Protein AF-A0AAQ4D2J5-F1 (afdb_monomer_lite)

InterPro domains:
  IPR013642 Calcium-activated chloride channel, N-terminal [PF08434] (9-99)

Foldseek 3Di:
DDPPPVLVVLVVVLLVLLQVLVCVVVVNDDHDPDDDDDDDPDDDDPPDPDDPDPVCLQPEQEDEDAADPPQGQNKDFQAPDDPPDRTRHIYHYPVVSVQRDPVCSCVVSPD

Sequence (111 aa):
MGADCANDENVQALFRSSTEFLHKATNGRVYFKHVIIEVPKTWPKRNSSWAPSSSASEKSDVLIDMPTPPYEDRPFTTQLKPCGEPGEFIHLTPGFLATLTNSTAKRFINP

Secondary structure (DSSP, 8-state):
--S-THHHHHHHHHHHHHHHHHHHHTTS----S-------SSPPPTTS-----HHHHHH-SEEE---BTTTBT--EEE--SPTTSPPSEEEE-HHHHHH--HHHHHHHH--

Radius of gyration: 15.07 Å; chains: 1; bounding box: 31×34×39 Å

Structure (mmCIF, N/CA/C/O backbone):
data_AF-A0AAQ4D2J5-F1
#
_entry.id   AF-A0AAQ4D2J5-F1
#
loop_
_atom_site.group_PDB
_atom_site.id
_atom_site.type_symbol
_atom_site.label_atom_id
_atom_site.label_alt_id
_atom_site.label_comp_id
_atom_site.label_asym_id
_atom_site.label_entity_id
_atom_site.label_seq_id
_atom_site.pdbx_PDB_ins_code
_atom_site.Cartn_x
_atom_site.Cartn_y
_atom_site.Cartn_z
_atom_site.occupancy
_atom_site.B_iso_or_equiv
_atom_site.auth_seq_id
_atom_site.auth_comp_id
_atom_site.auth_asym_id
_atom_site.auth_atom_id
_atom_site.pdbx_PDB_model_num
ATOM 1 N N . MET A 1 1 ? 11.142 -15.233 -18.924 1.00 30.00 1 MET A N 1
ATOM 2 C CA . MET A 1 1 ? 11.321 -15.142 -17.459 1.00 30.00 1 MET A CA 1
ATOM 3 C C . MET A 1 1 ? 11.524 -13.680 -17.105 1.00 30.00 1 MET A C 1
ATOM 5 O O . MET A 1 1 ? 12.409 -13.077 -17.687 1.00 30.00 1 MET A O 1
ATOM 9 N N . GLY A 1 2 ? 10.776 -13.007 -16.249 1.00 38.19 2 GLY A N 1
ATOM 10 C CA . GLY A 1 2 ? 9.633 -13.326 -15.408 1.00 38.19 2 GLY A CA 1
ATOM 11 C C . GLY A 1 2 ? 9.303 -11.991 -14.737 1.00 38.19 2 GLY A C 1
ATOM 12 O O . GLY A 1 2 ? 10.208 -11.341 -14.217 1.00 38.19 2 GLY A O 1
ATOM 13 N N . ALA A 1 3 ? 8.061 -11.530 -14.834 1.00 42.25 3 ALA A N 1
ATOM 14 C CA . ALA A 1 3 ? 7.544 -10.744 -13.730 1.00 42.25 3 ALA A CA 1
ATOM 15 C C . ALA A 1 3 ? 7.274 -11.790 -12.662 1.00 42.25 3 ALA A C 1
ATOM 17 O O . ALA A 1 3 ? 6.487 -12.709 -12.898 1.00 42.25 3 ALA A O 1
ATOM 18 N N . ASP A 1 4 ? 8.068 -11.761 -11.602 1.00 44.81 4 ASP A N 1
ATOM 19 C CA . ASP A 1 4 ? 7.965 -12.735 -10.532 1.00 44.81 4 ASP A CA 1
ATOM 20 C C . ASP A 1 4 ? 6.534 -12.719 -9.990 1.00 44.81 4 ASP A C 1
ATOM 22 O O . ASP A 1 4 ? 6.107 -11.764 -9.343 1.00 44.81 4 ASP A O 1
ATOM 26 N N . CYS A 1 5 ? 5.794 -13.804 -10.230 1.00 46.59 5 CYS A N 1
ATOM 27 C CA . CYS A 1 5 ? 4.526 -14.077 -9.554 1.00 46.59 5 CYS A CA 1
ATOM 28 C C . CYS 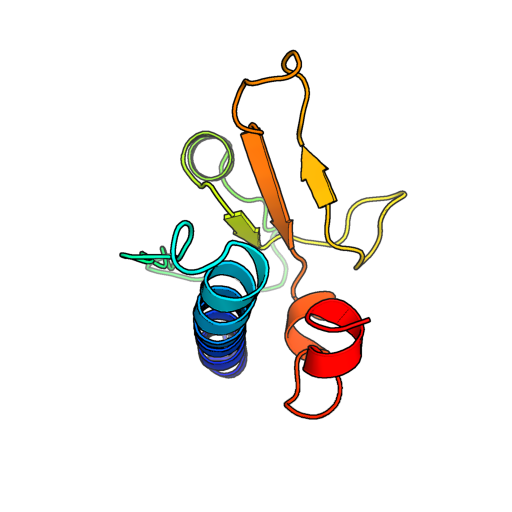A 1 5 ? 4.692 -14.090 -8.021 1.00 46.59 5 CYS A C 1
ATOM 30 O O . CYS A 1 5 ? 3.705 -13.974 -7.305 1.00 46.59 5 CYS A O 1
ATOM 32 N N . ALA A 1 6 ? 5.933 -14.173 -7.520 1.00 43.22 6 ALA A N 1
ATOM 33 C CA . ALA A 1 6 ? 6.271 -14.063 -6.105 1.00 43.22 6 ALA A CA 1
ATOM 34 C C . ALA A 1 6 ? 5.844 -12.722 -5.475 1.00 43.22 6 ALA A C 1
ATOM 36 O O . ALA A 1 6 ? 5.545 -12.677 -4.284 1.00 43.22 6 ALA A O 1
ATOM 37 N N . ASN A 1 7 ? 5.763 -11.632 -6.249 1.00 57.91 7 ASN A N 1
ATOM 38 C CA . ASN A 1 7 ? 5.357 -10.335 -5.703 1.00 57.91 7 ASN A CA 1
ATOM 39 C C . ASN A 1 7 ? 3.836 -10.202 -5.527 1.00 57.91 7 ASN A C 1
ATOM 41 O O . ASN A 1 7 ? 3.409 -9.421 -4.679 1.00 57.91 7 ASN A O 1
ATOM 45 N N . ASP A 1 8 ? 3.018 -10.961 -6.266 1.00 69.31 8 ASP A N 1
ATOM 46 C CA . ASP A 1 8 ? 1.554 -10.898 -6.136 1.00 69.31 8 ASP A CA 1
ATOM 47 C C . ASP A 1 8 ? 1.084 -11.481 -4.794 1.00 69.31 8 ASP A C 1
ATOM 49 O O . ASP A 1 8 ? 0.261 -10.886 -4.098 1.00 69.31 8 ASP A O 1
ATOM 53 N N . GLU A 1 9 ? 1.684 -12.592 -4.360 1.00 79.81 9 GLU A N 1
ATOM 54 C CA . GLU A 1 9 ? 1.376 -13.201 -3.062 1.00 79.81 9 GLU A CA 1
ATOM 55 C C . GLU A 1 9 ? 1.712 -12.265 -1.893 1.00 79.81 9 GLU A C 1
ATOM 57 O O . GLU A 1 9 ? 0.926 -12.153 -0.949 1.00 79.81 9 GLU A O 1
ATOM 62 N N . ASN A 1 10 ? 2.828 -11.531 -1.977 1.00 83.12 10 ASN A N 1
ATOM 63 C CA . ASN A 1 10 ? 3.223 -10.559 -0.954 1.00 83.12 10 ASN A CA 1
ATOM 64 C C . ASN A 1 10 ? 2.271 -9.358 -0.904 1.00 83.12 10 ASN A C 1
ATOM 66 O O . ASN A 1 10 ? 1.936 -8.887 0.184 1.00 83.12 10 ASN A O 1
ATOM 70 N N . VAL A 1 11 ? 1.791 -8.884 -2.059 1.00 85.56 11 VAL A N 1
ATOM 71 C CA . VAL A 1 11 ? 0.776 -7.820 -2.126 1.00 85.56 11 VAL A CA 1
ATOM 72 C C . VAL A 1 11 ? -0.529 -8.301 -1.495 1.00 85.56 11 VAL A C 1
ATOM 74 O O . VAL A 1 11 ? -1.077 -7.631 -0.617 1.00 85.56 11 VAL A O 1
ATOM 77 N N . GLN A 1 12 ? -1.004 -9.493 -1.863 1.00 86.38 12 GLN A N 1
ATOM 78 C CA . GLN A 1 12 ? -2.203 -10.073 -1.259 1.00 86.38 12 GLN A CA 1
ATOM 79 C C . GLN A 1 12 ? -2.050 -10.250 0.259 1.00 86.38 12 GLN A C 1
ATOM 81 O O . GLN A 1 12 ? -2.969 -9.924 1.015 1.00 86.38 12 GLN A O 1
ATOM 86 N N . ALA A 1 13 ? -0.898 -10.743 0.721 1.00 85.00 13 ALA A N 1
ATOM 87 C CA . ALA A 1 13 ? -0.606 -10.914 2.140 1.00 85.00 13 ALA A CA 1
ATOM 88 C C . ALA A 1 13 ? -0.616 -9.574 2.889 1.00 85.00 13 ALA A C 1
ATOM 90 O O . ALA A 1 13 ? -1.261 -9.472 3.933 1.00 85.00 13 ALA A O 1
ATOM 91 N N . LEU A 1 14 ? 0.012 -8.532 2.330 1.00 86.69 14 LEU A N 1
ATOM 92 C CA . LEU A 1 14 ? 0.032 -7.188 2.908 1.00 86.69 14 LEU A CA 1
ATOM 93 C C . LEU A 1 14 ? -1.382 -6.661 3.161 1.00 86.69 14 LEU A C 1
ATOM 95 O O . LEU A 1 14 ? -1.682 -6.220 4.273 1.00 86.69 14 LEU A O 1
ATOM 99 N N . PHE A 1 15 ? -2.263 -6.727 2.162 1.00 89.06 15 PHE A N 1
ATOM 100 C CA . PHE A 1 15 ? -3.627 -6.217 2.304 1.00 89.06 15 PHE A CA 1
ATOM 101 C C . PHE A 1 15 ? -4.489 -7.084 3.225 1.00 89.06 15 PHE A C 1
ATOM 103 O O . PHE A 1 15 ? -5.286 -6.541 3.994 1.00 89.06 15 PHE A O 1
ATOM 110 N N . ARG A 1 16 ? -4.308 -8.412 3.228 1.00 88.75 16 ARG A N 1
ATOM 111 C CA . ARG A 1 16 ? -4.997 -9.304 4.177 1.00 88.75 16 ARG A CA 1
ATOM 112 C C . ARG A 1 16 ? -4.596 -9.004 5.622 1.00 88.75 16 ARG A C 1
ATOM 114 O O . ARG A 1 16 ? -5.470 -8.783 6.456 1.00 88.75 16 ARG A O 1
ATOM 121 N N . SER A 1 17 ? -3.299 -8.919 5.913 1.00 88.12 17 SER A N 1
ATOM 122 C CA . SER A 1 17 ? -2.813 -8.596 7.2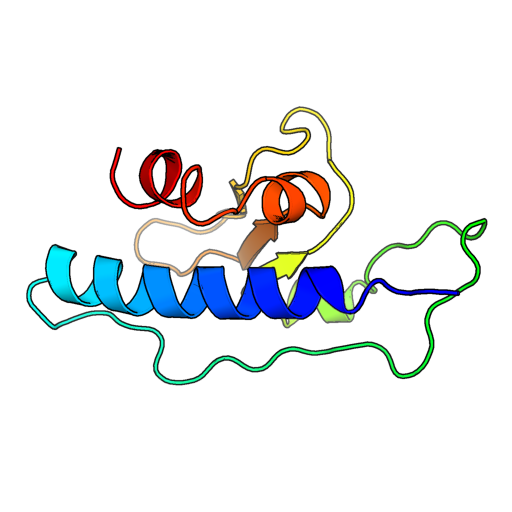61 1.00 88.12 17 SER A CA 1
ATOM 123 C C . SER A 1 17 ? -3.198 -7.179 7.688 1.00 88.12 17 SER A C 1
ATOM 125 O O . SER A 1 17 ? -3.607 -6.967 8.827 1.00 88.12 17 SER A O 1
ATOM 127 N N . SER A 1 18 ? -3.143 -6.212 6.770 1.00 88.56 18 SER A N 1
ATOM 128 C CA . SER A 1 18 ? -3.578 -4.838 7.048 1.00 88.56 18 SER A CA 1
ATOM 129 C C . SER A 1 18 ? -5.077 -4.752 7.334 1.00 88.56 18 SER A C 1
ATOM 131 O O . SER A 1 18 ? -5.485 -3.978 8.191 1.00 88.56 18 SER A O 1
ATOM 133 N N . THR A 1 19 ? -5.901 -5.568 6.669 1.00 92.75 19 THR A N 1
ATOM 134 C CA . THR A 1 19 ? -7.345 -5.660 6.942 1.00 92.75 19 THR A CA 1
ATOM 135 C C . THR A 1 19 ? -7.590 -6.066 8.391 1.00 92.75 19 THR A C 1
ATOM 137 O O . THR A 1 19 ? -8.334 -5.386 9.093 1.00 92.75 19 THR A O 1
ATOM 140 N N . GLU A 1 20 ? -6.934 -7.131 8.861 1.00 91.38 20 GLU A N 1
ATOM 141 C CA . GLU A 1 20 ? -7.053 -7.588 10.250 1.00 91.38 20 GLU A CA 1
ATOM 142 C C . GLU A 1 20 ? -6.561 -6.522 11.238 1.00 91.38 20 GLU A C 1
ATOM 144 O O . GLU A 1 20 ? -7.251 -6.202 12.212 1.00 91.38 20 GLU A O 1
ATOM 149 N N . PHE A 1 21 ? -5.395 -5.932 10.962 1.00 90.19 21 PHE A N 1
ATOM 150 C CA . PHE A 1 21 ? -4.802 -4.909 11.815 1.00 90.19 21 PHE A CA 1
ATOM 151 C C . PHE A 1 21 ? -5.683 -3.665 11.936 1.00 90.19 21 PHE A C 1
ATOM 153 O O . PHE A 1 21 ? -6.017 -3.266 13.050 1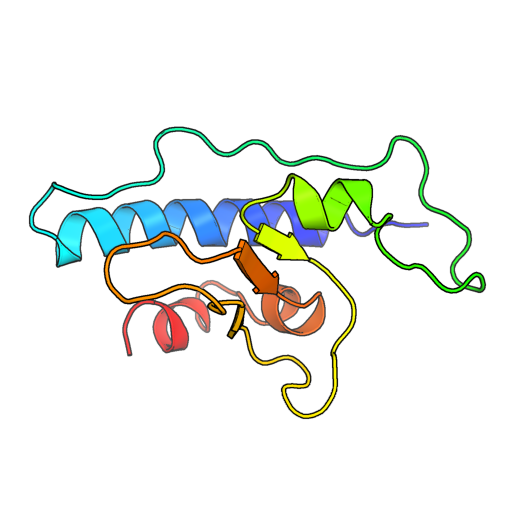.00 90.19 21 PHE A O 1
ATOM 160 N N . LEU A 1 22 ? -6.097 -3.073 10.812 1.00 92.62 22 LEU A N 1
ATOM 161 C CA . LEU A 1 22 ? -6.935 -1.872 10.795 1.00 92.62 22 LEU A CA 1
ATOM 162 C C . LEU A 1 22 ? -8.278 -2.137 11.467 1.00 92.62 22 LEU A C 1
ATOM 164 O O . LEU A 1 22 ? -8.733 -1.319 12.268 1.00 92.62 22 LEU A O 1
ATOM 168 N N . HIS A 1 23 ? -8.882 -3.299 11.213 1.00 95.44 23 HIS A N 1
ATOM 169 C CA . HIS A 1 23 ? -10.157 -3.659 11.817 1.00 95.44 23 HIS A CA 1
ATOM 170 C C . HIS A 1 23 ? -10.025 -3.745 13.336 1.00 95.44 23 HIS A C 1
ATOM 172 O O . HIS A 1 23 ? -10.835 -3.172 14.060 1.00 95.44 23 HIS A O 1
ATOM 178 N N . LYS A 1 24 ? -8.961 -4.377 13.841 1.00 94.31 24 LYS A N 1
ATOM 179 C CA . LYS A 1 24 ? -8.692 -4.448 15.280 1.00 94.31 24 LYS A CA 1
ATOM 180 C C . LYS A 1 24 ? -8.368 -3.076 15.880 1.00 94.31 24 LYS A C 1
ATOM 182 O O . LYS A 1 24 ? -8.986 -2.688 16.866 1.00 94.31 24 LYS A O 1
ATOM 187 N N . ALA A 1 25 ? -7.438 -2.331 15.284 1.00 94.06 25 ALA A N 1
ATOM 188 C CA . ALA A 1 25 ? -6.966 -1.039 15.788 1.00 94.06 25 ALA A CA 1
ATOM 189 C C . ALA A 1 25 ? -8.068 0.030 15.819 1.00 94.06 25 ALA A C 1
ATOM 191 O O . ALA A 1 25 ? -8.049 0.927 16.659 1.00 94.06 25 ALA A O 1
ATOM 192 N N . THR A 1 26 ? -9.055 -0.079 14.927 1.00 95.06 26 THR A N 1
ATOM 193 C CA . THR A 1 26 ? -10.178 0.863 14.833 1.00 95.06 26 THR A CA 1
ATOM 194 C C . THR A 1 26 ? -11.460 0.362 15.502 1.00 95.06 26 THR A C 1
ATOM 196 O O . THR A 1 26 ? -12.516 0.963 15.305 1.00 95.06 26 THR A O 1
ATOM 199 N N . ASN A 1 27 ? -11.397 -0.707 16.310 1.00 96.50 27 ASN A N 1
ATOM 200 C CA . ASN A 1 27 ? -12.558 -1.320 16.973 1.00 96.50 27 ASN A CA 1
ATOM 201 C C . ASN A 1 27 ? -13.685 -1.697 15.992 1.00 96.50 27 ASN A C 1
ATOM 203 O O . ASN A 1 27 ? -14.859 -1.403 16.215 1.00 96.50 27 ASN A O 1
ATOM 207 N N . GLY A 1 28 ? -13.309 -2.326 14.883 1.00 96.00 28 GLY A N 1
ATOM 208 C CA . GLY A 1 28 ? -14.211 -2.878 13.878 1.00 96.00 28 GLY A CA 1
ATOM 209 C C . GLY A 1 28 ? -14.704 -1.892 12.818 1.00 96.00 28 GLY A C 1
ATOM 210 O O . GLY A 1 28 ? -15.701 -2.165 12.157 1.00 96.00 28 GLY A O 1
ATOM 211 N N . ARG A 1 29 ? -14.062 -0.726 12.664 1.00 95.50 29 ARG A N 1
ATOM 212 C CA . ARG A 1 29 ? -14.575 0.358 11.803 1.00 95.50 29 ARG A CA 1
ATOM 213 C C . ARG A 1 29 ? -13.957 0.401 10.411 1.00 95.50 29 ARG A C 1
ATOM 215 O O . ARG A 1 29 ? -14.638 0.790 9.468 1.00 95.50 29 ARG A O 1
ATOM 222 N N . VAL A 1 30 ? -12.682 0.043 10.278 1.00 95.25 30 VAL A N 1
ATOM 223 C CA . VAL A 1 30 ? -11.917 0.208 9.034 1.00 95.25 30 VAL A CA 1
ATOM 224 C C . VAL A 1 30 ? -11.317 -1.119 8.607 1.00 95.25 30 VAL A C 1
ATOM 226 O O . VAL A 1 30 ? -10.670 -1.789 9.402 1.00 95.25 30 VAL A O 1
ATOM 229 N N . TYR A 1 31 ? -11.513 -1.489 7.345 1.00 95.62 31 TYR A N 1
ATOM 230 C CA . TYR A 1 31 ? -10.919 -2.669 6.724 1.00 95.62 31 TYR A CA 1
ATOM 231 C C . TYR A 1 31 ? -10.956 -2.526 5.197 1.00 95.62 31 TYR A C 1
ATOM 233 O O . TYR A 1 31 ? -11.781 -1.780 4.662 1.00 95.62 31 TYR A O 1
ATOM 241 N N . PHE A 1 32 ? -10.098 -3.252 4.478 1.00 94.25 32 PHE A N 1
ATOM 242 C CA . PHE A 1 32 ? -10.185 -3.306 3.019 1.00 94.25 32 PHE A CA 1
ATOM 243 C C . PHE A 1 32 ? -11.275 -4.295 2.614 1.00 94.25 32 PHE A C 1
ATOM 245 O O . PHE A 1 32 ? -11.131 -5.504 2.781 1.00 94.25 32 PHE A O 1
ATOM 252 N N . LYS A 1 33 ? -12.390 -3.780 2.089 1.00 93.81 33 LYS A N 1
ATOM 253 C CA . LYS A 1 33 ? -13.507 -4.623 1.643 1.00 93.81 33 LYS A CA 1
ATOM 254 C C . LYS A 1 33 ? -13.215 -5.315 0.310 1.00 93.81 33 LYS A C 1
ATOM 256 O O . LYS A 1 33 ? -13.537 -6.487 0.141 1.00 93.81 33 LYS A O 1
ATOM 261 N N . HIS A 1 34 ? -12.620 -4.584 -0.629 1.00 93.19 34 HIS A N 1
ATOM 262 C CA . HIS A 1 34 ? -12.246 -5.073 -1.953 1.00 93.19 34 HIS A CA 1
ATOM 263 C C . HIS A 1 34 ? -10.881 -4.503 -2.331 1.00 93.19 34 HIS A C 1
ATOM 265 O O . HIS A 1 34 ? -10.621 -3.328 -2.085 1.00 93.19 34 HIS A O 1
ATOM 271 N N . VAL A 1 35 ? -10.034 -5.337 -2.931 1.00 91.50 35 VAL A N 1
ATOM 272 C CA . VAL A 1 35 ? -8.731 -4.947 -3.479 1.00 91.50 35 VAL A CA 1
ATOM 273 C C . VAL A 1 35 ? -8.684 -5.442 -4.916 1.00 91.50 35 VAL A C 1
ATOM 275 O O . VAL A 1 35 ? -8.921 -6.624 -5.168 1.00 91.50 35 VAL A O 1
ATOM 278 N N . ILE A 1 36 ? -8.422 -4.532 -5.850 1.00 90.56 36 ILE A N 1
ATOM 279 C CA . ILE A 1 36 ? -8.293 -4.829 -7.277 1.00 90.56 36 ILE A CA 1
ATOM 280 C C . ILE A 1 36 ? -6.829 -4.606 -7.637 1.00 90.56 36 ILE A C 1
ATOM 282 O O . ILE A 1 36 ? -6.298 -3.524 -7.409 1.00 90.56 36 ILE A O 1
ATOM 286 N N . ILE A 1 37 ? -6.180 -5.640 -8.166 1.00 86.00 37 ILE A N 1
ATOM 287 C CA . ILE A 1 37 ? -4.777 -5.580 -8.575 1.00 86.00 37 ILE A CA 1
ATOM 288 C C . ILE A 1 37 ? -4.745 -5.465 -10.095 1.00 86.00 37 ILE A C 1
ATOM 290 O O . ILE A 1 37 ? -5.129 -6.394 -10.808 1.00 86.00 37 ILE A O 1
ATOM 294 N N . GLU A 1 38 ? -4.301 -4.314 -10.592 1.00 84.19 38 GLU A N 1
ATOM 295 C CA . GLU A 1 38 ? -4.137 -4.087 -12.023 1.00 84.19 38 GLU A CA 1
ATOM 296 C C . GLU A 1 38 ? -2.743 -4.534 -12.471 1.00 84.19 38 GLU A C 1
ATOM 298 O O . GLU A 1 38 ? -1.727 -3.948 -12.101 1.00 84.19 38 GLU A O 1
ATOM 303 N N . VAL A 1 39 ? -2.694 -5.589 -13.288 1.00 77.69 39 VAL A N 1
ATOM 304 C CA . VAL A 1 39 ? -1.450 -6.121 -13.859 1.00 77.69 39 VAL A CA 1
ATOM 305 C C . VAL A 1 39 ? -1.427 -5.839 -15.364 1.00 77.69 39 VAL A C 1
ATOM 307 O O . VAL A 1 39 ? -2.412 -6.123 -16.056 1.00 77.69 39 VAL A O 1
ATOM 310 N N . PRO A 1 40 ? -0.328 -5.297 -15.921 1.00 71.12 40 PRO A N 1
ATOM 311 C CA . PRO A 1 40 ? -0.226 -5.057 -17.354 1.00 71.12 40 PRO A CA 1
ATOM 312 C C . PRO A 1 40 ? -0.314 -6.371 -18.140 1.00 71.12 40 PRO A C 1
ATOM 314 O O . PRO A 1 40 ? 0.296 -7.377 -17.780 1.00 71.12 40 PRO A O 1
ATOM 317 N N . LYS A 1 41 ? -1.019 -6.348 -19.280 1.00 71.81 41 LYS A N 1
ATOM 318 C CA . LYS A 1 41 ? -1.147 -7.517 -20.176 1.00 71.81 41 LYS A CA 1
ATOM 319 C C . LYS A 1 41 ? 0.204 -8.029 -20.682 1.00 71.81 41 LYS A C 1
ATOM 321 O O . LYS A 1 41 ? 0.348 -9.212 -20.974 1.00 71.81 41 LYS A O 1
ATOM 326 N N . THR A 1 42 ? 1.181 -7.136 -20.812 1.00 68.69 42 THR A N 1
ATOM 327 C CA . THR A 1 42 ? 2.540 -7.446 -21.257 1.00 68.69 42 THR A CA 1
ATOM 328 C C . THR A 1 42 ? 3.542 -6.619 -20.471 1.00 68.69 42 THR A C 1
ATOM 330 O O . THR A 1 42 ? 3.433 -5.394 -20.431 1.00 68.69 42 THR A O 1
ATOM 333 N N . TRP A 1 43 ? 4.549 -7.282 -19.911 1.00 70.06 43 TRP A N 1
ATOM 334 C CA . TRP A 1 43 ? 5.682 -6.620 -19.275 1.00 70.06 43 TRP A CA 1
ATOM 335 C C . TRP A 1 43 ? 6.688 -6.178 -20.341 1.00 70.06 43 TRP A C 1
ATOM 337 O O . TRP A 1 43 ? 7.057 -6.992 -21.197 1.00 70.06 43 TRP A O 1
ATOM 347 N N . PRO A 1 44 ? 7.148 -4.920 -20.332 1.00 64.44 44 PRO A N 1
ATOM 348 C CA . PRO A 1 44 ? 8.173 -4.489 -21.256 1.00 64.44 44 PRO A CA 1
ATOM 349 C C . PRO A 1 44 ? 9.514 -5.109 -20.888 1.00 64.44 44 PRO A C 1
ATOM 351 O O . PRO A 1 44 ? 9.747 -5.604 -19.783 1.00 64.44 44 PRO A O 1
ATOM 354 N N . LYS A 1 45 ? 10.407 -5.133 -21.874 1.00 65.75 45 LYS A N 1
ATOM 355 C CA . LYS A 1 45 ? 11.726 -5.738 -21.717 1.00 65.75 45 LYS A CA 1
ATOM 356 C C . LYS A 1 45 ? 12.510 -4.962 -20.655 1.00 65.75 45 LYS A C 1
ATOM 358 O O . LYS A 1 45 ? 12.495 -3.739 -20.642 1.00 65.75 45 LYS A O 1
ATOM 363 N N . ARG A 1 46 ? 13.242 -5.693 -19.807 1.00 56.19 46 ARG A N 1
ATOM 364 C CA . ARG A 1 46 ? 13.991 -5.213 -18.624 1.00 56.19 46 ARG A CA 1
ATOM 365 C C . ARG A 1 46 ? 14.926 -4.004 -18.872 1.00 56.19 46 ARG A C 1
ATOM 367 O O . ARG A 1 46 ? 15.388 -3.402 -17.917 1.00 56.19 46 ARG A O 1
ATOM 374 N N . ASN A 1 47 ? 15.235 -3.668 -20.126 1.00 53.72 47 ASN A N 1
ATOM 375 C CA . ASN A 1 47 ? 16.126 -2.573 -20.517 1.00 53.72 47 ASN A CA 1
ATOM 376 C C . ASN A 1 47 ? 15.414 -1.289 -20.985 1.00 53.72 47 ASN A C 1
ATOM 378 O O . ASN A 1 47 ? 16.098 -0.312 -21.279 1.00 53.72 47 ASN A O 1
ATOM 382 N N . SER A 1 48 ? 14.083 -1.268 -21.081 1.00 56.53 48 SER A N 1
ATOM 383 C CA . SER A 1 48 ? 13.341 -0.019 -21.261 1.00 56.53 48 SER A CA 1
ATOM 384 C C . SER A 1 48 ? 13.021 0.564 -19.894 1.00 56.53 48 SER A C 1
ATOM 386 O O . SER A 1 48 ? 12.543 -0.177 -19.036 1.00 56.53 48 SER A O 1
ATOM 388 N N . SER A 1 49 ? 13.240 1.865 -19.704 1.00 56.94 49 SER A N 1
ATOM 389 C CA . SER A 1 49 ? 12.776 2.598 -18.524 1.00 56.94 49 SER A CA 1
ATOM 390 C C . SER A 1 49 ? 11.286 2.316 -18.307 1.00 56.94 49 SER A C 1
ATOM 392 O O . SER A 1 49 ? 10.446 2.806 -19.060 1.00 56.94 49 SER A O 1
ATOM 394 N N . TRP A 1 50 ? 10.960 1.463 -17.333 1.00 60.12 50 TRP A N 1
ATOM 395 C CA . TRP A 1 50 ? 9.584 1.269 -16.894 1.00 60.12 50 TRP A CA 1
ATOM 396 C C . TRP A 1 50 ? 9.242 2.457 -16.015 1.00 60.12 50 TRP A C 1
ATOM 398 O O . TRP A 1 50 ? 9.821 2.622 -14.947 1.00 60.12 50 TRP A O 1
ATOM 408 N N . ALA A 1 51 ? 8.338 3.289 -16.505 1.00 61.09 51 ALA A N 1
ATOM 409 C CA . ALA A 1 51 ? 7.621 4.243 -15.690 1.00 61.09 51 ALA A CA 1
ATOM 410 C C . ALA A 1 51 ? 6.143 3.849 -15.770 1.00 61.09 51 ALA A C 1
ATOM 412 O O . ALA A 1 51 ? 5.656 3.579 -16.881 1.00 61.09 51 ALA A O 1
ATOM 413 N N . PRO A 1 52 ? 5.416 3.798 -14.643 1.00 60.31 52 PRO A N 1
ATOM 414 C CA . PRO A 1 52 ? 3.969 3.736 -14.680 1.00 60.31 52 PRO A CA 1
ATOM 415 C C . PRO A 1 52 ? 3.466 4.873 -15.569 1.00 60.31 52 PRO A C 1
ATOM 417 O O . PRO A 1 52 ? 3.962 5.999 -15.502 1.00 60.31 52 PRO A O 1
ATOM 420 N N . SER A 1 53 ? 2.497 4.591 -16.439 1.00 62.16 53 SER A N 1
ATOM 421 C CA . SER A 1 53 ? 1.854 5.672 -17.190 1.00 62.16 53 SER A CA 1
ATOM 422 C C . SER A 1 53 ? 1.262 6.685 -16.204 1.00 62.16 53 SER A C 1
ATOM 424 O O . SER A 1 53 ? 0.759 6.269 -15.158 1.00 62.16 53 SER A O 1
ATOM 426 N N . SER A 1 54 ? 1.231 7.973 -16.552 1.00 60.12 54 SER A N 1
ATOM 427 C CA . SER A 1 54 ? 0.569 9.000 -15.727 1.00 60.12 54 SER A CA 1
ATOM 428 C C . SER A 1 54 ? -0.867 8.606 -15.352 1.00 60.12 54 SER A C 1
ATOM 430 O O . SER A 1 54 ? -1.314 8.816 -14.229 1.00 60.12 54 SER A O 1
ATOM 432 N N . SER A 1 55 ? -1.560 7.914 -16.259 1.00 58.50 55 SER A N 1
ATOM 433 C CA . SER A 1 55 ? -2.912 7.407 -16.025 1.00 58.50 55 SER A CA 1
ATOM 434 C C . SER A 1 55 ? -3.017 6.309 -14.959 1.00 58.50 55 SER A C 1
ATOM 436 O O . SER A 1 55 ? -4.085 6.139 -14.381 1.00 58.50 55 SER A O 1
ATOM 438 N N . ALA A 1 56 ? -1.937 5.565 -14.698 1.00 63.44 56 ALA A N 1
ATOM 439 C CA . ALA A 1 56 ? -1.892 4.545 -13.651 1.00 63.44 56 ALA A CA 1
ATOM 440 C C . ALA A 1 56 ? -1.676 5.189 -12.275 1.00 63.44 56 ALA A C 1
ATOM 442 O O . ALA A 1 56 ? -2.354 4.820 -11.319 1.00 63.44 56 ALA A O 1
ATOM 443 N N . SER A 1 57 ? -0.799 6.196 -12.191 1.00 62.22 57 SER A N 1
ATOM 444 C CA . SER A 1 57 ? -0.596 6.986 -10.969 1.00 62.22 57 SER A CA 1
ATOM 445 C C . SER A 1 57 ? -1.815 7.834 -10.596 1.00 62.22 57 SER A C 1
ATOM 447 O O . SER A 1 57 ? -2.080 8.018 -9.418 1.00 62.22 57 SER A O 1
ATOM 449 N N . GLU A 1 58 ? -2.586 8.317 -11.574 1.00 68.25 58 GLU A N 1
ATOM 450 C CA . GLU A 1 58 ? -3.795 9.116 -11.319 1.00 68.25 58 GLU A CA 1
ATOM 451 C C . GLU A 1 58 ? -4.998 8.289 -10.840 1.00 68.25 58 GLU A C 1
ATOM 453 O O . GLU A 1 58 ? -5.928 8.845 -10.258 1.00 68.25 58 GLU A O 1
ATOM 458 N N . LYS A 1 59 ? -5.023 6.979 -11.115 1.00 78.19 59 LYS A N 1
ATOM 459 C CA . LYS A 1 59 ? -6.193 6.122 -10.853 1.00 78.19 59 LYS A CA 1
ATOM 460 C C . LYS A 1 59 ? -6.030 5.159 -9.683 1.00 78.19 59 LYS A C 1
ATOM 462 O O . LYS A 1 59 ? -7.035 4.625 -9.225 1.00 78.19 59 LYS A O 1
ATOM 467 N N . SER A 1 60 ? -4.804 4.900 -9.238 1.00 86.56 60 SER A N 1
ATOM 468 C CA . SER A 1 60 ? -4.524 3.836 -8.269 1.00 86.56 60 SER A CA 1
ATOM 469 C C . SER A 1 60 ? -4.368 4.393 -6.859 1.00 86.56 60 SER A C 1
ATOM 471 O O . SER A 1 60 ? -3.533 5.263 -6.638 1.00 86.56 60 SER A O 1
ATOM 473 N N . ASP A 1 61 ? -5.078 3.822 -5.882 1.00 90.94 61 ASP A N 1
ATOM 474 C CA . ASP A 1 61 ? -4.894 4.167 -4.462 1.00 90.94 61 ASP A CA 1
ATOM 475 C C . ASP A 1 61 ? -3.511 3.743 -3.935 1.00 90.94 61 ASP A C 1
ATOM 477 O O . ASP A 1 61 ? -2.976 4.326 -2.989 1.00 90.94 61 ASP A O 1
ATOM 481 N N . VAL A 1 62 ? -2.929 2.701 -4.540 1.00 90.56 62 VAL A N 1
ATOM 482 C CA . VAL A 1 62 ? -1.600 2.177 -4.219 1.00 90.56 62 VAL A CA 1
ATOM 483 C C . VAL A 1 62 ? -0.822 1.940 -5.507 1.00 90.56 62 VAL A C 1
ATOM 485 O O . VAL A 1 62 ? -1.275 1.218 -6.393 1.00 90.56 62 VAL A O 1
ATOM 488 N N . LEU A 1 63 ? 0.368 2.526 -5.588 1.00 88.81 63 LEU A N 1
ATOM 489 C CA . LEU A 1 63 ? 1.292 2.405 -6.704 1.00 88.81 63 LEU A CA 1
ATOM 490 C C . LEU A 1 63 ? 2.521 1.607 -6.267 1.00 88.81 63 LEU A C 1
ATOM 492 O O . LEU A 1 63 ? 3.149 1.930 -5.260 1.00 88.81 63 LEU A O 1
ATOM 496 N N . ILE A 1 64 ? 2.870 0.577 -7.038 1.00 86.25 64 ILE A N 1
ATOM 497 C CA . ILE A 1 64 ? 4.118 -0.171 -6.864 1.00 86.25 64 ILE A CA 1
ATOM 498 C C . ILE A 1 64 ? 5.075 0.271 -7.966 1.00 86.25 64 ILE A C 1
ATOM 500 O O . ILE A 1 64 ? 4.867 -0.071 -9.131 1.00 86.25 64 ILE A O 1
ATOM 504 N N . ASP A 1 65 ? 6.105 1.028 -7.602 1.00 83.88 65 ASP A N 1
ATOM 505 C CA . ASP A 1 65 ? 7.068 1.584 -8.554 1.00 83.88 65 ASP A CA 1
ATOM 506 C C . ASP A 1 65 ? 8.504 1.559 -8.005 1.00 83.88 65 ASP A C 1
ATOM 508 O O . ASP A 1 65 ? 8.775 1.111 -6.888 1.00 83.88 65 ASP A O 1
ATOM 512 N N . MET A 1 66 ? 9.460 1.958 -8.839 1.00 83.38 66 MET A N 1
ATOM 513 C CA . MET A 1 66 ? 10.872 1.995 -8.502 1.00 83.38 66 MET A CA 1
ATOM 514 C C . MET A 1 66 ? 11.156 2.922 -7.306 1.00 83.38 66 MET A C 1
ATOM 516 O O . MET A 1 66 ? 10.483 3.936 -7.123 1.00 83.38 66 MET A O 1
ATOM 520 N N . PRO A 1 67 ? 12.194 2.617 -6.506 1.00 84.88 67 PRO A N 1
ATOM 521 C CA . PRO A 1 67 ? 12.632 3.479 -5.413 1.00 84.88 67 PRO A CA 1
ATOM 522 C C . PRO A 1 67 ? 12.908 4.908 -5.884 1.00 84.88 67 PRO A C 1
ATOM 524 O O . PRO A 1 67 ? 13.659 5.121 -6.839 1.00 84.88 67 PRO A O 1
ATOM 527 N N . THR A 1 68 ? 12.344 5.889 -5.183 1.00 80.06 68 THR A N 1
ATOM 528 C CA . THR A 1 68 ? 12.533 7.312 -5.484 1.00 80.06 68 THR A CA 1
ATOM 529 C C . THR A 1 68 ? 13.329 7.995 -4.365 1.00 80.06 68 THR A C 1
ATOM 531 O O . THR A 1 68 ? 12.989 7.863 -3.184 1.00 80.06 68 THR A O 1
ATOM 534 N N . PRO A 1 69 ? 14.416 8.729 -4.675 1.00 81.56 69 PRO A N 1
ATOM 535 C CA . PRO A 1 69 ? 15.092 9.559 -3.680 1.00 81.56 69 PRO A CA 1
ATOM 536 C C . PRO A 1 69 ? 14.144 10.649 -3.150 1.00 81.56 69 PRO A C 1
ATOM 538 O O . PRO A 1 69 ? 13.396 11.219 -3.944 1.00 81.56 69 PRO A O 1
ATOM 541 N N . PRO A 1 70 ? 14.174 10.997 -1.848 1.00 84.38 70 PRO A N 1
ATOM 542 C CA . PRO A 1 70 ? 15.057 10.507 -0.777 1.00 84.38 70 PRO A CA 1
ATOM 543 C C . PRO A 1 70 ? 14.521 9.282 -0.004 1.00 84.38 70 PRO A C 1
ATOM 545 O O . PRO A 1 70 ? 15.101 8.878 1.008 1.00 84.38 70 PRO A O 1
ATOM 548 N N . TYR A 1 71 ? 13.380 8.729 -0.413 1.00 81.62 71 TYR A N 1
ATOM 549 C CA . TYR A 1 71 ? 12.659 7.714 0.354 1.00 81.62 71 TYR A CA 1
ATOM 550 C C . TYR A 1 71 ? 13.201 6.298 0.129 1.00 81.62 71 TYR A C 1
ATOM 552 O O . TYR A 1 71 ? 13.081 5.467 1.030 1.00 81.62 71 TYR A O 1
ATOM 560 N N . GLU A 1 72 ? 13.894 6.061 -0.989 1.00 86.56 72 GLU A N 1
ATOM 561 C CA . GLU A 1 72 ? 14.438 4.749 -1.365 1.00 86.56 72 GLU A CA 1
ATOM 562 C C . GLU A 1 72 ? 13.321 3.688 -1.354 1.00 86.56 72 GLU A C 1
ATOM 564 O O . GLU A 1 72 ? 12.296 3.887 -2.001 1.00 86.56 72 GLU A O 1
ATOM 569 N N . ASP A 1 73 ? 13.492 2.582 -0.622 1.00 87.12 73 ASP A N 1
ATOM 570 C CA . ASP A 1 73 ? 12.491 1.520 -0.460 1.00 87.12 73 ASP A CA 1
ATOM 571 C C . ASP A 1 73 ? 11.471 1.791 0.660 1.00 87.12 73 ASP A C 1
ATOM 573 O O . ASP A 1 73 ? 10.705 0.907 1.044 1.00 87.12 73 ASP A O 1
ATOM 577 N N . ARG A 1 74 ? 11.451 2.991 1.252 1.00 86.25 74 ARG A N 1
ATOM 578 C CA . ARG A 1 74 ? 10.493 3.291 2.324 1.00 86.25 74 ARG A CA 1
ATOM 579 C C . ARG A 1 74 ? 9.112 3.595 1.740 1.00 86.25 74 ARG A C 1
ATOM 581 O O . ARG A 1 74 ? 9.011 4.468 0.878 1.00 86.25 74 ARG A O 1
ATOM 588 N N . PRO A 1 75 ? 8.046 2.938 2.233 1.00 88.75 75 PRO A N 1
ATOM 589 C CA . PRO A 1 75 ? 6.691 3.250 1.809 1.00 88.75 75 PRO A CA 1
ATOM 590 C C . PRO A 1 75 ? 6.299 4.653 2.283 1.00 88.75 75 PRO A C 1
ATOM 592 O O . PRO A 1 75 ? 6.637 5.056 3.400 1.00 88.75 75 PRO A O 1
ATOM 595 N N . PHE A 1 76 ? 5.568 5.391 1.451 1.00 89.50 76 PHE A N 1
ATOM 596 C CA . PHE A 1 76 ? 5.067 6.723 1.788 1.00 89.50 76 PHE A CA 1
ATOM 597 C C . PHE A 1 76 ? 3.707 6.985 1.145 1.00 89.50 76 PHE A C 1
ATOM 599 O O . PHE A 1 76 ? 3.309 6.307 0.202 1.00 89.50 76 PHE A O 1
ATOM 606 N N . THR A 1 77 ? 3.005 7.995 1.648 1.00 89.81 77 THR A N 1
ATOM 607 C CA . THR A 1 77 ? 1.759 8.482 1.052 1.00 89.81 77 THR A CA 1
ATOM 608 C C . THR A 1 77 ? 1.994 9.872 0.486 1.00 89.81 77 THR A C 1
ATOM 610 O O . THR A 1 77 ? 2.467 10.757 1.201 1.00 89.81 77 THR A O 1
ATOM 613 N N . THR A 1 78 ? 1.626 10.085 -0.775 1.00 88.44 78 THR A N 1
ATOM 614 C CA . THR A 1 78 ? 1.568 11.427 -1.357 1.00 88.44 78 THR A CA 1
ATOM 615 C C . THR A 1 78 ? 0.306 12.113 -0.839 1.00 88.44 78 THR A C 1
ATOM 617 O O . THR A 1 78 ? -0.805 11.721 -1.188 1.00 88.44 78 THR A O 1
ATOM 620 N N . GLN A 1 79 ? 0.460 13.113 0.030 1.00 86.25 79 GLN A N 1
ATOM 621 C CA . GLN A 1 79 ? -0.651 13.871 0.612 1.00 86.25 79 GLN A CA 1
ATOM 622 C C . GLN A 1 79 ? -0.423 15.369 0.409 1.00 86.25 79 GLN A C 1
ATOM 624 O O . GLN A 1 79 ? 0.097 16.062 1.280 1.00 86.25 79 GLN A O 1
ATOM 629 N N . LEU A 1 80 ? -0.781 15.856 -0.778 1.00 86.81 80 LEU A N 1
ATOM 630 C CA . LEU A 1 80 ? -0.718 17.282 -1.112 1.00 86.81 80 LEU A CA 1
ATOM 631 C C . LEU A 1 80 ? -1.962 18.050 -0.635 1.00 86.81 80 LEU A C 1
ATOM 633 O O . LEU A 1 80 ? -1.969 19.281 -0.655 1.00 86.81 80 LEU A O 1
ATOM 637 N N . LYS A 1 81 ? -3.019 17.340 -0.219 1.00 88.06 81 LYS A N 1
ATOM 638 C CA . LYS A 1 81 ? -4.312 17.922 0.152 1.00 88.06 81 LYS A CA 1
ATOM 639 C C . LYS A 1 81 ? -4.402 18.217 1.660 1.00 88.06 81 LYS A C 1
ATOM 641 O O . LYS A 1 81 ? -3.611 17.689 2.445 1.00 88.06 81 LYS A O 1
ATOM 646 N N . PRO A 1 82 ? -5.359 19.067 2.084 1.00 90.38 82 PRO A N 1
ATOM 647 C CA . PRO A 1 82 ? -5.578 19.383 3.494 1.00 90.38 82 PRO A CA 1
ATOM 648 C C . PRO A 1 82 ? -5.975 18.175 4.352 1.00 90.38 82 PRO A C 1
ATOM 650 O O . PRO A 1 82 ? -6.390 17.127 3.860 1.00 90.38 82 PRO A O 1
ATOM 653 N N . CYS A 1 83 ? -5.918 18.354 5.672 1.00 88.06 83 CYS A N 1
ATOM 654 C CA . CYS A 1 83 ? -6.406 17.362 6.627 1.00 88.06 83 CYS A CA 1
ATOM 655 C C . CYS A 1 83 ? -7.880 17.009 6.372 1.00 88.06 83 CYS A C 1
ATOM 657 O O . CYS A 1 83 ? -8.710 17.895 6.182 1.00 88.06 83 CYS A O 1
ATOM 659 N N . GLY A 1 84 ? -8.203 15.718 6.445 1.00 86.25 84 GLY A N 1
ATOM 660 C CA . GLY A 1 84 ? -9.550 15.200 6.188 1.00 86.25 84 GLY A CA 1
ATOM 661 C C . GLY A 1 84 ? -9.772 14.742 4.746 1.00 86.25 84 GLY A C 1
ATOM 662 O O . GLY A 1 84 ? -10.674 13.942 4.516 1.00 86.25 84 GLY A O 1
ATOM 663 N N . GLU A 1 85 ? -8.919 15.158 3.808 1.00 90.06 85 GLU A N 1
ATOM 664 C CA . GLU A 1 85 ? -8.946 14.674 2.429 1.00 90.06 85 GLU A CA 1
ATOM 665 C C . GLU A 1 85 ? -8.102 13.398 2.266 1.00 90.06 85 GLU A C 1
ATOM 667 O O . GLU A 1 85 ? -7.061 13.251 2.920 1.00 90.06 85 GLU A O 1
ATOM 672 N N . PRO A 1 86 ? -8.504 12.462 1.388 1.00 86.62 86 PRO A N 1
ATOM 673 C CA . PRO A 1 86 ? -7.693 11.292 1.079 1.00 86.62 86 PRO A CA 1
ATOM 674 C C . PRO A 1 86 ? -6.386 11.700 0.388 1.00 86.62 86 PRO A C 1
ATOM 676 O O . PRO A 1 86 ? -6.365 12.624 -0.431 1.00 86.62 86 PRO A O 1
ATOM 679 N N . GLY A 1 87 ? -5.307 10.981 0.713 1.00 86.75 87 GLY A N 1
ATOM 680 C CA . GLY A 1 87 ? -4.043 11.089 -0.017 1.00 86.75 87 GLY A CA 1
ATOM 681 C C . GLY A 1 87 ? -4.225 10.717 -1.488 1.00 86.75 87 GLY A C 1
ATOM 682 O O . GLY A 1 87 ? -5.192 10.049 -1.845 1.00 86.75 87 GLY A O 1
ATOM 683 N N . GLU A 1 88 ? -3.311 11.162 -2.344 1.00 88.38 88 GLU A N 1
ATOM 684 C CA . GLU A 1 88 ? -3.376 10.875 -3.780 1.00 88.38 88 GLU A CA 1
ATOM 685 C C . GLU A 1 88 ? -3.121 9.397 -4.064 1.00 88.38 88 GLU A C 1
ATOM 687 O O . GLU A 1 88 ? -3.916 8.765 -4.748 1.00 88.38 88 GLU A O 1
ATOM 692 N N . PHE A 1 89 ? -2.040 8.84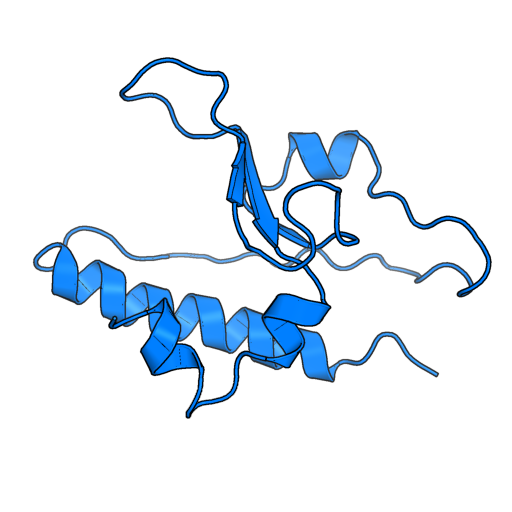8 -3.509 1.00 89.56 89 PHE A N 1
ATOM 693 C CA . PHE A 1 89 ? -1.727 7.423 -3.567 1.00 89.56 89 PHE A CA 1
ATOM 694 C C . PHE A 1 89 ? -0.700 7.047 -2.494 1.00 89.56 89 PHE A C 1
ATOM 696 O O . PHE A 1 89 ? 0.058 7.885 -1.988 1.00 89.56 89 PHE A O 1
ATOM 703 N N . ILE A 1 90 ? -0.654 5.759 -2.164 1.00 91.31 90 ILE A N 1
ATOM 704 C CA . ILE A 1 90 ? 0.418 5.140 -1.382 1.00 91.31 90 ILE A CA 1
ATOM 705 C C . ILE A 1 90 ? 1.467 4.607 -2.356 1.00 91.31 90 ILE A C 1
ATOM 707 O O . ILE A 1 90 ? 1.151 3.805 -3.228 1.00 91.31 90 ILE A O 1
ATOM 711 N N . HIS A 1 91 ? 2.719 5.019 -2.199 1.00 90.19 91 HIS A N 1
ATOM 712 C CA . HIS A 1 91 ? 3.843 4.498 -2.965 1.00 90.19 91 HIS A CA 1
ATOM 713 C C . HIS A 1 91 ? 4.528 3.361 -2.205 1.00 90.19 91 HIS A C 1
ATOM 715 O O . HIS A 1 91 ? 5.012 3.547 -1.084 1.00 90.19 91 HIS A O 1
ATOM 721 N N . LEU A 1 92 ? 4.602 2.193 -2.836 1.00 90.00 92 LEU A N 1
ATOM 722 C CA . LEU A 1 92 ? 5.345 1.023 -2.381 1.00 90.00 92 LEU A CA 1
ATOM 723 C C . LEU A 1 92 ? 6.421 0.677 -3.411 1.00 90.00 92 LEU A C 1
ATOM 725 O O . LEU A 1 92 ? 6.259 0.942 -4.598 1.00 90.00 92 LEU A O 1
ATOM 729 N N . THR A 1 93 ? 7.493 0.020 -2.976 1.00 87.44 93 THR A N 1
ATOM 730 C CA . THR A 1 93 ? 8.536 -0.460 -3.889 1.00 87.44 93 THR A CA 1
ATOM 731 C C . THR A 1 93 ? 8.574 -1.985 -3.955 1.00 87.44 93 THR A C 1
ATOM 733 O O . THR A 1 93 ? 8.206 -2.665 -2.988 1.00 87.44 93 THR A O 1
ATOM 736 N N . PRO A 1 94 ? 9.070 -2.571 -5.060 1.00 85.81 94 PRO A N 1
ATOM 737 C CA . PRO A 1 94 ? 9.356 -4.001 -5.117 1.00 85.81 94 PRO A CA 1
ATOM 738 C C . PRO A 1 94 ? 10.304 -4.461 -4.002 1.00 85.81 94 PRO A C 1
ATOM 740 O O . PRO A 1 94 ? 10.116 -5.553 -3.470 1.00 85.81 94 PRO A O 1
ATOM 743 N N . GLY A 1 95 ? 11.283 -3.629 -3.620 1.00 85.62 95 GLY A N 1
ATOM 744 C CA . GLY A 1 95 ? 12.203 -3.905 -2.515 1.00 85.62 95 GLY A CA 1
ATOM 745 C C . GLY A 1 95 ? 11.477 -4.003 -1.175 1.00 85.62 95 GLY A C 1
ATOM 746 O O . GLY A 1 95 ? 11.645 -4.990 -0.461 1.00 85.62 95 GLY A O 1
ATOM 747 N N . PHE A 1 96 ? 10.580 -3.057 -0.876 1.00 85.12 96 PHE A N 1
ATOM 748 C CA . PHE A 1 96 ? 9.714 -3.126 0.301 1.00 85.12 96 PHE A CA 1
ATOM 749 C C . PHE A 1 96 ? 8.891 -4.417 0.318 1.00 85.12 96 PHE A C 1
ATOM 751 O O . PHE A 1 96 ? 8.929 -5.162 1.297 1.00 85.12 96 PHE A O 1
ATOM 758 N N . LEU A 1 97 ? 8.203 -4.729 -0.784 1.00 85.19 97 LEU A N 1
ATOM 759 C CA . LEU A 1 97 ? 7.359 -5.922 -0.887 1.00 85.19 97 LEU A CA 1
ATOM 760 C C . LEU A 1 97 ? 8.151 -7.226 -0.757 1.00 85.19 97 LEU A C 1
ATOM 762 O O . LEU A 1 97 ? 7.654 -8.179 -0.163 1.00 85.19 97 LEU A O 1
ATOM 766 N N . ALA A 1 98 ? 9.381 -7.279 -1.268 1.00 83.00 98 ALA A N 1
ATOM 767 C CA . ALA A 1 98 ? 10.255 -8.440 -1.120 1.00 83.00 98 ALA A CA 1
ATOM 768 C C . ALA A 1 98 ? 10.662 -8.678 0.344 1.00 83.00 98 ALA A C 1
ATOM 770 O O . ALA A 1 98 ? 10.903 -9.816 0.744 1.00 83.00 98 ALA A O 1
ATOM 771 N N . THR A 1 99 ? 10.705 -7.623 1.167 1.00 78.94 99 THR A N 1
ATOM 772 C CA . THR A 1 99 ? 10.990 -7.762 2.602 1.00 78.94 99 THR A CA 1
ATOM 773 C C . THR A 1 99 ? 9.787 -8.232 3.410 1.00 78.94 99 THR A C 1
ATOM 775 O O . THR A 1 99 ? 9.982 -8.693 4.534 1.00 78.94 99 THR A O 1
ATOM 778 N N . LEU A 1 100 ? 8.560 -8.149 2.884 1.00 74.06 100 LEU A N 1
ATOM 779 C CA . LEU A 1 100 ? 7.339 -8.555 3.583 1.00 74.06 100 LEU A CA 1
ATOM 780 C C . LEU A 1 100 ? 7.216 -10.083 3.640 1.00 74.06 100 LEU A C 1
ATOM 782 O O . LEU A 1 100 ? 6.482 -10.706 2.884 1.00 74.06 100 LEU A O 1
ATOM 786 N N . THR A 1 101 ? 7.921 -10.690 4.588 1.00 67.88 101 THR A N 1
ATOM 787 C CA . THR A 1 101 ? 7.682 -12.074 5.016 1.00 67.88 101 THR A CA 1
ATOM 788 C C . THR A 1 101 ? 6.862 -12.084 6.309 1.00 67.88 101 THR A C 1
ATOM 790 O O . THR A 1 101 ? 6.690 -11.048 6.958 1.00 67.88 101 THR A O 1
ATOM 793 N N . ASN A 1 102 ? 6.376 -13.255 6.733 1.00 57.44 102 ASN A N 1
ATOM 794 C CA . ASN A 1 102 ? 5.584 -13.401 7.965 1.00 57.44 102 ASN A CA 1
ATOM 795 C C . ASN A 1 102 ? 6.322 -12.856 9.219 1.00 57.44 102 ASN A C 1
ATOM 797 O O . ASN A 1 102 ? 5.701 -12.316 10.133 1.00 57.44 102 ASN A O 1
ATOM 801 N N . SER A 1 103 ? 7.661 -12.912 9.246 1.00 55.28 103 SER A N 1
ATOM 802 C CA . SER A 1 103 ? 8.477 -12.370 10.343 1.00 55.28 103 SER A CA 1
ATOM 803 C C . SER A 1 103 ? 8.678 -10.850 10.270 1.00 55.28 103 SER A C 1
ATOM 805 O O . SER A 1 103 ? 8.731 -10.198 11.313 1.00 55.28 103 SER A O 1
ATOM 807 N N . THR A 1 104 ? 8.742 -10.264 9.071 1.00 59.16 104 THR A N 1
ATOM 808 C CA . THR A 1 104 ? 8.962 -8.821 8.868 1.00 59.16 104 THR A CA 1
ATOM 809 C C . THR A 1 104 ? 7.672 -8.005 8.896 1.00 59.16 104 THR A C 1
ATOM 811 O O . THR A 1 104 ? 7.706 -6.839 9.282 1.00 59.16 104 THR A O 1
ATOM 814 N N . ALA A 1 105 ? 6.525 -8.600 8.553 1.00 58.16 105 ALA A N 1
ATOM 815 C CA . ALA A 1 105 ? 5.221 -7.934 8.602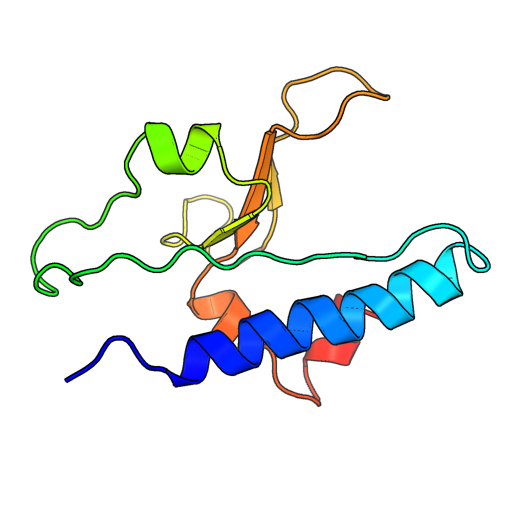 1.00 58.16 105 ALA A CA 1
ATOM 816 C C . ALA A 1 105 ? 4.912 -7.375 10.001 1.00 58.16 105 ALA A C 1
ATOM 818 O O . ALA A 1 105 ? 4.384 -6.272 10.123 1.00 58.16 105 ALA A O 1
ATOM 819 N N . LYS A 1 106 ? 5.333 -8.076 11.065 1.00 58.44 106 LYS A N 1
ATOM 820 C CA . LYS A 1 106 ? 5.186 -7.606 12.452 1.00 58.44 106 LYS A CA 1
ATOM 821 C C . LYS A 1 106 ? 5.862 -6.258 12.690 1.00 58.44 106 LYS A C 1
ATOM 823 O O . LYS A 1 106 ? 5.277 -5.416 13.348 1.00 58.44 106 LYS A O 1
ATOM 828 N N . ARG A 1 107 ? 7.039 -6.025 12.104 1.00 63.84 107 ARG A N 1
ATOM 829 C CA . ARG A 1 107 ? 7.802 -4.778 12.272 1.00 63.84 107 ARG A CA 1
ATOM 830 C C . ARG A 1 107 ? 7.086 -3.550 11.699 1.00 63.84 107 ARG A C 1
ATOM 832 O O . ARG A 1 107 ? 7.315 -2.449 12.183 1.00 63.84 107 ARG A O 1
ATOM 839 N N . PHE A 1 108 ? 6.265 -3.727 10.666 1.00 64.38 108 PHE A N 1
ATOM 840 C CA . PHE A 1 108 ? 5.586 -2.619 9.985 1.00 64.38 108 PHE A CA 1
ATOM 841 C C . PHE A 1 108 ? 4.108 -2.496 10.361 1.00 64.38 108 PHE A C 1
ATOM 843 O O . PHE A 1 108 ? 3.591 -1.388 10.438 1.00 64.38 108 PHE A O 1
ATOM 850 N N . ILE A 1 109 ? 3.431 -3.622 10.594 1.00 58.88 109 ILE A N 1
ATOM 851 C CA . ILE A 1 109 ? 1.992 -3.673 10.874 1.00 58.88 109 ILE A CA 1
ATOM 852 C C . ILE A 1 109 ? 1.719 -3.597 12.382 1.00 58.88 109 ILE A C 1
ATOM 854 O O . ILE A 1 109 ? 0.679 -3.095 12.775 1.00 58.88 109 ILE A O 1
ATOM 858 N N . ASN A 1 110 ? 2.635 -4.049 13.242 1.00 54.78 110 ASN A N 1
ATOM 859 C CA . A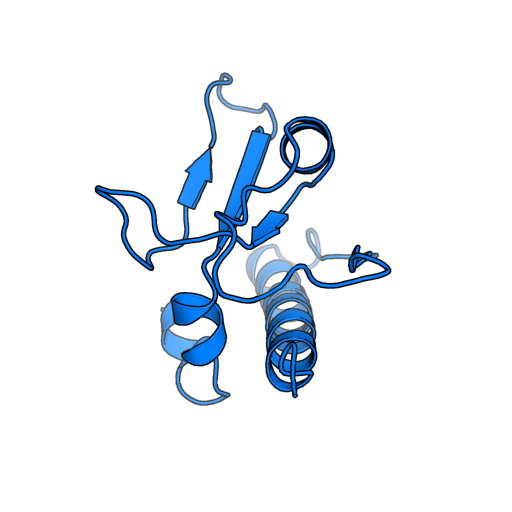SN A 1 110 ? 2.469 -4.017 14.699 1.00 54.78 110 ASN A CA 1
ATOM 860 C C . ASN A 1 110 ? 3.791 -3.609 15.386 1.00 54.78 110 ASN A C 1
ATOM 862 O O . ASN A 1 110 ? 4.450 -4.481 15.968 1.00 54.78 110 ASN A O 1
ATOM 866 N N . PRO A 1 111 ? 4.200 -2.332 15.249 1.00 54.38 111 PRO A N 1
ATOM 867 C CA . PRO A 1 111 ? 5.471 -1.838 15.774 1.00 54.38 111 PRO A CA 1
ATOM 868 C C . PRO A 1 111 ? 5.562 -1.899 17.304 1.00 54.38 111 PRO A C 1
ATOM 870 O O . PRO A 1 111 ? 4.506 -1.870 17.978 1.00 54.38 111 PRO A O 1
#

Organism: Amblyomma americanum (NCBI:txid6943)

pLDDT: mean 77.79, std 15.51, range [30.0, 96.5]